Protein AF-A0A515A308-F1 (afdb_monomer)

Mean predicted aligned error: 10.39 Å

Sequence (151 aa):
MESAEKISIESNNTRILNIRHLKLAFGNFDISAHGKQENGVMDFTVTVEQKNALSKKNKGIGVLTNIKFSHPDTNESIIDYSSEIVYEIDYFDTVITKLNGKTEIHKPFLNFIYLISLSTARGLLYEKLSNSPYNKVFLPILELEHLYRER

Structure (mmCIF, N/CA/C/O backbone):
data_AF-A0A515A308-F1
#
_entry.id   AF-A0A515A308-F1
#
loop_
_atom_site.group_PDB
_atom_site.id
_atom_site.type_symbol
_atom_site.label_atom_id
_atom_site.label_alt_id
_atom_site.label_comp_id
_atom_site.label_asym_id
_atom_site.label_entity_id
_atom_site.label_seq_id
_atom_site.pdbx_PDB_ins_code
_atom_site.Cartn_x
_atom_site.Cartn_y
_atom_site.Cartn_z
_atom_site.occupancy
_atom_site.B_iso_or_equiv
_atom_site.auth_seq_id
_atom_site.auth_comp_id
_atom_site.auth_asym_id
_atom_site.auth_atom_id
_atom_site.pdbx_PDB_model_num
ATOM 1 N N . MET A 1 1 ? 20.532 -1.565 16.202 1.00 27.86 1 MET A N 1
ATOM 2 C CA . MET A 1 1 ? 20.843 -2.145 14.880 1.00 27.86 1 MET A CA 1
ATOM 3 C C . MET A 1 1 ? 19.740 -3.141 14.579 1.00 27.86 1 MET A C 1
ATOM 5 O O . MET A 1 1 ? 19.766 -4.217 15.152 1.00 27.86 1 MET A O 1
ATOM 9 N N . GLU A 1 2 ? 18.724 -2.750 13.809 1.00 32.25 2 GLU A N 1
ATOM 10 C CA . GLU A 1 2 ? 17.728 -3.701 13.290 1.00 32.25 2 GLU A CA 1
ATOM 11 C C . GLU A 1 2 ? 18.310 -4.333 12.022 1.00 32.25 2 GLU A C 1
ATOM 13 O O . GLU A 1 2 ? 18.790 -3.621 11.138 1.00 32.25 2 GLU A O 1
ATOM 18 N N . SER A 1 3 ? 18.356 -5.662 11.989 1.00 29.84 3 SER A N 1
ATOM 19 C CA . SER A 1 3 ? 18.884 -6.463 10.888 1.00 29.84 3 SER A CA 1
ATOM 20 C C . SER A 1 3 ? 17.977 -6.345 9.664 1.00 29.84 3 SER A C 1
ATOM 22 O O . SER A 1 3 ? 16.792 -6.642 9.745 1.00 29.84 3 SER A O 1
ATOM 24 N N . ALA A 1 4 ? 18.527 -5.910 8.528 1.00 34.12 4 ALA A N 1
ATOM 25 C CA . ALA A 1 4 ? 17.844 -5.998 7.242 1.00 34.12 4 ALA A CA 1
ATOM 26 C C . ALA A 1 4 ? 17.949 -7.443 6.737 1.00 34.12 4 ALA A C 1
ATOM 28 O O . ALA A 1 4 ? 19.050 -7.906 6.431 1.00 34.12 4 ALA A O 1
ATOM 29 N N . GLU A 1 5 ? 16.827 -8.155 6.676 1.00 39.59 5 GLU A N 1
ATOM 30 C CA . GLU A 1 5 ? 16.779 -9.505 6.122 1.00 39.59 5 GLU A CA 1
ATOM 31 C C . GLU A 1 5 ? 16.548 -9.445 4.605 1.00 39.59 5 GLU A C 1
ATOM 33 O O . GLU A 1 5 ? 15.702 -8.705 4.096 1.00 39.59 5 GLU A O 1
ATOM 38 N N . LYS A 1 6 ? 17.369 -10.185 3.853 1.00 40.00 6 LYS A N 1
ATOM 39 C CA . LYS A 1 6 ? 17.328 -10.222 2.389 1.00 40.00 6 LYS A CA 1
ATOM 40 C C . LYS A 1 6 ? 16.348 -11.307 1.948 1.00 40.00 6 LYS A C 1
ATOM 42 O O . LYS A 1 6 ? 16.736 -12.464 1.807 1.00 40.00 6 LYS A O 1
ATOM 47 N N . ILE A 1 7 ? 15.101 -10.933 1.685 1.00 45.84 7 ILE A N 1
ATOM 48 C CA . ILE A 1 7 ? 14.085 -11.852 1.155 1.00 45.84 7 ILE A CA 1
ATOM 49 C C . ILE A 1 7 ? 14.103 -11.764 -0.378 1.00 45.84 7 ILE A C 1
ATOM 51 O O . ILE A 1 7 ? 13.861 -10.712 -0.967 1.00 45.84 7 ILE A O 1
ATOM 55 N N . SER A 1 8 ? 14.424 -12.868 -1.051 1.00 41.75 8 SER A N 1
ATOM 56 C CA . SER A 1 8 ? 14.361 -12.952 -2.518 1.00 41.75 8 SER A CA 1
ATOM 57 C C . SER A 1 8 ? 13.099 -13.720 -2.896 1.00 41.75 8 SER A C 1
ATOM 59 O O . SER A 1 8 ? 12.976 -14.888 -2.541 1.00 41.75 8 SER A O 1
ATOM 61 N N . ILE A 1 9 ? 12.150 -13.060 -3.565 1.00 46.59 9 ILE A N 1
ATOM 62 C CA . ILE A 1 9 ? 10.926 -13.709 -4.049 1.00 46.59 9 ILE A CA 1
ATOM 63 C C . ILE A 1 9 ? 11.102 -13.953 -5.547 1.00 46.59 9 ILE A C 1
ATOM 65 O O . ILE A 1 9 ? 11.112 -13.013 -6.346 1.00 46.59 9 ILE A O 1
ATOM 69 N N . GLU A 1 10 ? 11.255 -15.219 -5.925 1.00 37.41 10 GLU A N 1
ATOM 70 C CA . GLU A 1 10 ? 11.223 -15.644 -7.323 1.00 37.41 10 GLU A CA 1
ATOM 71 C C . GLU A 1 10 ? 9.767 -15.883 -7.740 1.00 37.41 10 GLU A C 1
ATOM 73 O O . GLU A 1 10 ? 9.051 -16.678 -7.138 1.00 37.41 10 GLU A O 1
ATOM 78 N N . SER A 1 11 ? 9.304 -15.164 -8.765 1.00 39.84 11 SER A N 1
ATOM 79 C CA . SER A 1 11 ? 8.016 -15.433 -9.411 1.00 39.84 11 SER A CA 1
ATOM 80 C C . SER A 1 11 ? 8.249 -16.333 -10.627 1.00 39.84 11 SER A C 1
ATOM 82 O O . SER A 1 11 ? 9.188 -16.089 -11.384 1.00 39.84 11 SER A O 1
ATOM 84 N N . ASN A 1 12 ? 7.361 -17.307 -10.861 1.00 35.94 12 ASN A N 1
ATOM 85 C CA . ASN A 1 12 ? 7.431 -18.301 -11.950 1.00 35.94 12 ASN A CA 1
ATOM 86 C C . ASN A 1 12 ? 7.462 -17.727 -13.387 1.00 35.94 12 ASN A C 1
ATOM 88 O O . ASN A 1 12 ? 7.595 -18.485 -14.341 1.00 35.94 12 ASN A O 1
ATOM 92 N N . ASN A 1 13 ? 7.380 -16.406 -13.552 1.00 38.09 13 ASN A N 1
ATOM 93 C CA . ASN A 1 13 ? 7.758 -15.702 -14.775 1.00 38.09 13 ASN A CA 1
ATOM 94 C C . ASN A 1 13 ? 9.005 -14.869 -14.458 1.00 38.09 13 ASN A C 1
ATOM 96 O O . ASN A 1 13 ? 8.901 -13.980 -13.613 1.00 38.09 13 ASN A O 1
ATOM 100 N N . THR A 1 14 ? 10.137 -15.158 -15.111 1.00 38.88 14 THR A N 1
ATOM 101 C CA . THR A 1 14 ? 11.499 -14.576 -14.999 1.00 38.88 14 THR A CA 1
ATOM 102 C C . THR A 1 14 ? 11.549 -13.068 -14.703 1.00 38.88 14 THR A C 1
ATOM 104 O O . THR A 1 14 ? 11.855 -12.221 -15.540 1.00 38.88 14 THR A O 1
ATOM 107 N N . ARG A 1 15 ? 11.222 -12.705 -13.465 1.00 50.59 15 ARG A N 1
ATOM 108 C CA . ARG A 1 15 ? 11.185 -11.340 -12.940 1.00 50.59 15 ARG A CA 1
ATOM 109 C C . ARG A 1 15 ? 11.633 -11.434 -11.492 1.00 50.59 15 ARG A C 1
ATOM 111 O O . ARG A 1 15 ? 10.829 -11.653 -10.590 1.00 50.59 15 ARG A O 1
ATOM 118 N N . ILE A 1 16 ? 12.944 -11.353 -11.296 1.00 50.97 16 ILE A N 1
ATOM 119 C CA . ILE A 1 16 ? 13.554 -11.450 -9.972 1.00 50.97 16 ILE A CA 1
ATOM 120 C C . ILE A 1 16 ? 13.441 -10.079 -9.323 1.00 50.97 16 ILE A C 1
ATOM 122 O O . ILE A 1 16 ? 14.004 -9.103 -9.825 1.00 50.97 16 ILE A O 1
ATOM 126 N N . LEU A 1 17 ? 12.704 -10.016 -8.220 1.00 54.62 17 LEU A N 1
ATOM 127 C CA . LEU A 1 17 ? 12.605 -8.827 -7.398 1.00 54.62 17 LEU A CA 1
ATOM 128 C C . LEU A 1 17 ? 13.283 -9.108 -6.056 1.00 54.62 17 LEU A C 1
ATOM 130 O O . LEU A 1 17 ? 12.823 -9.917 -5.253 1.00 54.62 17 LEU A O 1
ATOM 134 N N . ASN A 1 18 ? 14.417 -8.451 -5.836 1.00 56.78 18 ASN A N 1
ATOM 135 C CA . ASN A 1 18 ? 15.193 -8.601 -4.612 1.00 56.78 18 ASN A CA 1
ATOM 136 C C . ASN A 1 18 ? 14.698 -7.586 -3.586 1.00 56.78 18 ASN A C 1
ATOM 138 O O . ASN A 1 18 ? 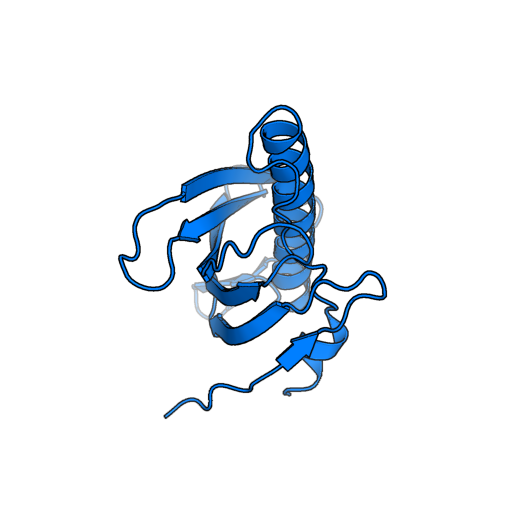14.967 -6.390 -3.741 1.00 56.78 18 ASN A O 1
ATOM 142 N N . ILE A 1 19 ? 14.003 -8.053 -2.548 1.00 56.94 19 ILE A N 1
ATOM 143 C CA . ILE A 1 19 ? 13.612 -7.211 -1.417 1.00 56.94 19 ILE A CA 1
ATOM 144 C C . ILE A 1 19 ? 14.866 -7.007 -0.561 1.00 56.94 19 ILE A C 1
ATOM 146 O O . ILE A 1 19 ? 15.460 -7.955 -0.051 1.00 56.94 19 ILE A O 1
ATOM 150 N N . ARG A 1 20 ? 15.322 -5.756 -0.471 1.00 52.91 20 ARG A N 1
ATOM 151 C CA . ARG A 1 20 ? 16.521 -5.367 0.290 1.00 52.91 20 ARG A CA 1
ATOM 152 C C . ARG A 1 20 ? 16.188 -4.850 1.677 1.00 52.91 20 ARG A C 1
ATOM 154 O O . ARG A 1 20 ? 17.000 -4.976 2.587 1.00 52.91 20 ARG A O 1
ATOM 161 N N . HIS A 1 21 ? 15.030 -4.219 1.810 1.00 54.19 21 HIS A N 1
ATOM 162 C CA . HIS A 1 21 ? 14.558 -3.701 3.077 1.00 54.19 21 HIS A CA 1
ATOM 163 C C . HIS A 1 21 ? 13.070 -3.961 3.180 1.00 54.19 21 HIS A C 1
ATOM 165 O O . HIS A 1 21 ? 12.319 -3.653 2.257 1.00 54.19 21 HIS A O 1
ATOM 171 N N . LEU A 1 22 ? 12.688 -4.539 4.304 1.00 51.06 22 LEU A N 1
ATOM 172 C CA . LEU A 1 22 ? 11.319 -4.736 4.707 1.00 51.06 22 LEU A CA 1
ATOM 173 C C . LEU A 1 22 ? 11.261 -4.274 6.155 1.00 51.06 22 LEU A C 1
ATOM 175 O O . LEU A 1 22 ? 11.854 -4.908 7.026 1.00 51.06 22 LEU A O 1
ATOM 179 N N . LYS A 1 23 ? 10.597 -3.149 6.412 1.00 49.72 23 LYS A N 1
ATOM 180 C CA . LYS A 1 23 ? 10.397 -2.671 7.778 1.00 49.72 23 LYS A CA 1
ATOM 181 C C . LYS A 1 23 ? 8.919 -2.571 8.089 1.00 49.72 23 LYS A C 1
ATOM 183 O O . LYS A 1 23 ? 8.187 -1.785 7.495 1.00 49.72 23 LYS A O 1
ATOM 188 N N . LEU A 1 24 ? 8.509 -3.371 9.067 1.00 48.75 24 LEU A N 1
ATOM 189 C CA . LEU A 1 24 ? 7.193 -3.314 9.684 1.00 48.75 24 LEU A CA 1
ATOM 190 C C . LEU A 1 24 ? 7.299 -2.473 10.956 1.00 48.75 24 LEU A C 1
ATOM 192 O O . LEU A 1 24 ? 7.517 -2.992 12.049 1.00 48.75 24 LEU A O 1
ATOM 196 N N . ALA A 1 25 ? 7.160 -1.158 10.815 1.00 38.94 25 ALA A N 1
ATOM 197 C CA . ALA A 1 25 ? 6.955 -0.274 11.955 1.00 38.94 25 ALA A CA 1
ATOM 198 C C . ALA A 1 25 ? 5.462 0.054 12.073 1.00 38.94 25 ALA A C 1
ATOM 200 O O . ALA A 1 25 ? 4.724 0.006 11.091 1.00 38.94 25 ALA A O 1
ATOM 201 N N . PHE A 1 26 ? 4.987 0.379 13.277 1.00 40.78 26 PHE A N 1
ATOM 202 C CA . PHE A 1 26 ? 3.598 0.793 13.483 1.00 40.78 26 PHE A CA 1
ATOM 203 C C . PHE A 1 26 ? 3.194 1.888 12.487 1.00 40.78 26 PHE A C 1
ATOM 205 O O . PHE A 1 26 ? 3.634 3.029 12.603 1.00 40.78 26 PHE A O 1
ATOM 212 N N . GLY A 1 27 ? 2.349 1.516 11.524 1.00 50.66 27 GLY A N 1
ATOM 213 C CA . GLY A 1 27 ? 1.802 2.429 10.530 1.00 50.66 27 GLY A CA 1
ATOM 214 C C . GLY A 1 27 ? 2.796 3.001 9.528 1.00 50.66 27 GLY A C 1
ATOM 215 O O . GLY A 1 27 ? 2.523 4.089 9.046 1.00 50.66 27 GLY A O 1
ATOM 216 N N . ASN A 1 28 ? 3.900 2.299 9.237 1.00 47.75 28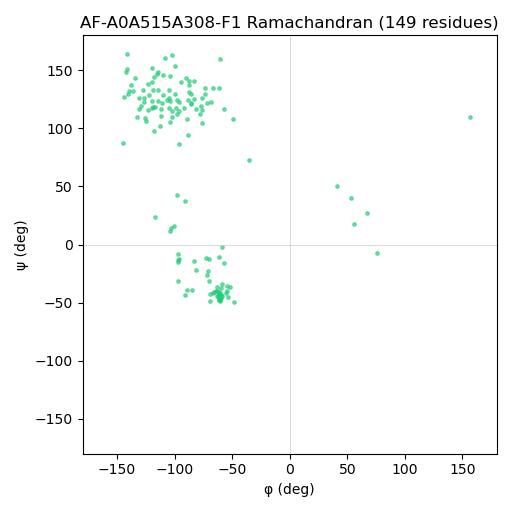 ASN A N 1
ATOM 217 C CA . ASN A 1 28 ? 4.690 2.485 8.018 1.00 47.75 28 ASN A CA 1
ATOM 218 C C . ASN A 1 28 ? 5.212 1.118 7.559 1.00 47.75 28 ASN A C 1
ATOM 220 O O . ASN A 1 28 ? 5.804 0.370 8.342 1.00 47.75 28 ASN A O 1
ATOM 224 N N . PHE A 1 29 ? 4.957 0.793 6.297 1.00 58.41 29 PHE A N 1
ATOM 225 C CA . PHE A 1 29 ? 5.424 -0.426 5.660 1.00 58.41 29 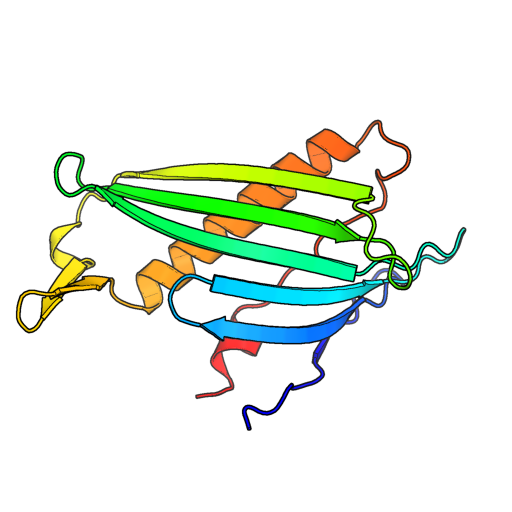PHE A CA 1
ATOM 226 C C . PHE A 1 29 ? 6.339 -0.052 4.510 1.00 58.41 29 PHE A C 1
ATOM 228 O O . PHE A 1 29 ? 5.827 0.256 3.441 1.00 58.41 29 PHE A O 1
ATOM 235 N N . ASP A 1 30 ? 7.649 -0.087 4.748 1.00 53.12 30 ASP A N 1
ATOM 236 C CA . ASP A 1 30 ? 8.655 0.254 3.746 1.00 53.12 30 ASP A CA 1
ATOM 237 C C . ASP A 1 30 ? 9.206 -1.018 3.106 1.00 53.12 30 ASP A C 1
ATOM 239 O O . ASP A 1 30 ? 9.901 -1.807 3.753 1.00 53.12 30 ASP A O 1
ATOM 243 N N . ILE A 1 31 ? 8.906 -1.209 1.822 1.00 59.19 31 ILE A N 1
ATOM 244 C CA . ILE A 1 31 ? 9.598 -2.185 0.976 1.00 59.19 31 ILE A CA 1
ATOM 245 C C . ILE A 1 31 ? 10.548 -1.433 0.080 1.00 59.19 31 ILE A C 1
ATOM 247 O O . ILE A 1 31 ? 10.066 -0.648 -0.720 1.00 59.19 31 ILE A O 1
ATOM 251 N N . SER A 1 32 ? 11.833 -1.775 0.123 1.00 58.00 32 SER A N 1
ATOM 252 C CA . SER A 1 32 ? 12.787 -1.429 -0.932 1.00 58.00 32 SER A CA 1
ATOM 253 C C . SER A 1 32 ? 13.105 -2.650 -1.772 1.00 58.00 32 SER A C 1
ATOM 255 O O . SER A 1 32 ? 13.655 -3.628 -1.259 1.00 58.00 32 SER A O 1
ATOM 257 N N . ALA A 1 33 ? 12.780 -2.600 -3.060 1.00 61.22 33 ALA A N 1
ATOM 258 C CA . ALA A 1 33 ? 12.967 -3.734 -3.953 1.00 61.22 33 ALA A CA 1
ATOM 259 C C . ALA A 1 33 ? 13.598 -3.355 -5.292 1.00 61.22 33 ALA A C 1
ATOM 261 O O . ALA A 1 33 ? 13.267 -2.308 -5.838 1.00 61.22 33 ALA A O 1
ATOM 262 N N . HIS A 1 34 ? 14.462 -4.235 -5.814 1.00 60.53 34 HIS A N 1
ATOM 263 C CA . HIS A 1 34 ? 15.139 -4.078 -7.106 1.00 60.53 34 HIS A CA 1
ATOM 264 C C . HIS A 1 34 ? 14.678 -5.143 -8.096 1.00 60.53 34 HIS A C 1
ATOM 266 O O . HIS A 1 34 ? 14.814 -6.332 -7.801 1.00 60.53 34 HIS A O 1
ATOM 272 N N . GLY A 1 35 ? 14.165 -4.724 -9.255 1.00 58.94 35 GLY A N 1
ATOM 273 C CA . GLY A 1 35 ? 13.717 -5.613 -10.331 1.00 58.94 35 GLY A CA 1
ATOM 274 C C . GLY A 1 35 ? 14.548 -5.477 -11.609 1.00 58.94 35 GLY A C 1
ATOM 275 O O . GLY A 1 35 ? 14.986 -4.380 -11.931 1.00 58.94 35 GLY A O 1
ATOM 276 N N . LYS A 1 36 ? 14.718 -6.585 -12.348 1.00 54.59 36 LYS A N 1
ATOM 277 C CA . LYS A 1 36 ? 15.335 -6.641 -13.690 1.00 54.59 36 LYS A CA 1
ATOM 278 C C . LYS A 1 36 ? 14.356 -7.271 -14.694 1.00 54.59 36 LYS A C 1
ATOM 280 O O . LYS A 1 36 ? 13.702 -8.257 -14.355 1.00 54.59 36 LYS A O 1
ATOM 285 N N . GLN A 1 37 ? 14.247 -6.733 -15.916 1.00 55.91 37 GLN A N 1
ATOM 286 C CA . GLN A 1 37 ? 13.428 -7.303 -17.006 1.00 55.91 37 GLN A CA 1
ATOM 287 C C . GLN A 1 37 ? 14.282 -7.889 -18.145 1.00 55.91 37 GLN A C 1
ATOM 289 O O . GLN A 1 37 ? 15.338 -7.354 -18.475 1.00 55.91 37 GLN A O 1
ATOM 294 N N . GLU A 1 38 ? 13.792 -8.968 -18.770 1.00 45.06 38 GLU A N 1
ATOM 295 C CA . GLU A 1 38 ? 14.502 -9.741 -19.809 1.00 45.06 38 GLU A CA 1
ATOM 296 C C . GLU A 1 38 ? 14.652 -9.039 -21.175 1.00 45.06 38 GLU A C 1
ATOM 298 O O . GLU A 1 38 ? 15.600 -9.347 -21.886 1.00 45.06 38 GLU A O 1
ATOM 303 N N . ASN A 1 39 ? 13.813 -8.055 -21.536 1.00 43.72 39 ASN A N 1
ATOM 304 C CA . ASN A 1 39 ? 13.854 -7.396 -22.864 1.00 43.72 39 ASN A CA 1
ATOM 305 C C . ASN A 1 39 ? 14.187 -5.889 -22.819 1.00 43.72 39 ASN A C 1
ATOM 307 O O . ASN A 1 39 ? 13.832 -5.136 -23.723 1.00 43.72 39 ASN A O 1
ATOM 311 N N . GLY A 1 40 ? 14.848 -5.446 -21.752 1.00 53.66 40 GLY A N 1
ATOM 312 C CA . GLY A 1 40 ? 15.221 -4.054 -21.509 1.00 53.66 40 GLY A CA 1
ATOM 313 C C . GLY A 1 40 ? 15.422 -3.860 -20.014 1.00 53.66 40 GLY A C 1
ATOM 314 O O . GLY A 1 40 ? 14.471 -3.963 -19.242 1.00 53.66 40 GLY A O 1
ATOM 315 N N . VAL A 1 41 ? 16.668 -3.662 -19.592 1.00 53.75 41 VAL A N 1
ATOM 316 C CA . VAL A 1 41 ? 17.017 -3.529 -18.175 1.00 53.75 41 VAL A CA 1
ATOM 317 C C . VAL A 1 41 ? 16.596 -2.138 -17.714 1.00 53.75 41 VAL A C 1
ATOM 319 O O . VAL A 1 41 ? 17.248 -1.155 -18.046 1.00 53.75 41 VAL A O 1
ATOM 322 N N . MET A 1 42 ? 15.495 -2.052 -16.972 1.00 61.53 42 MET A N 1
ATOM 323 C CA . MET A 1 42 ? 15.203 -0.887 -16.145 1.00 61.53 42 MET A CA 1
ATOM 324 C C . MET A 1 42 ? 15.281 -1.344 -14.700 1.00 61.53 42 MET A C 1
ATOM 326 O O . MET A 1 42 ? 14.370 -2.009 -14.206 1.00 61.53 42 MET A O 1
ATOM 330 N N . ASP A 1 43 ? 16.398 -1.018 -14.062 1.00 68.88 43 ASP A N 1
ATOM 331 C CA . ASP A 1 43 ? 16.531 -1.161 -12.625 1.00 68.88 43 ASP A CA 1
ATOM 332 C C . ASP A 1 43 ? 15.718 -0.043 -11.966 1.00 68.88 43 ASP A C 1
ATOM 334 O O . ASP A 1 43 ? 15.772 1.117 -12.375 1.00 68.88 43 ASP A O 1
ATOM 338 N N . PHE A 1 44 ? 14.941 -0.388 -10.948 1.00 73.38 44 PHE A N 1
ATOM 339 C CA . PHE A 1 44 ? 14.195 0.574 -10.145 1.00 73.38 44 PHE A CA 1
ATOM 340 C C . PHE A 1 44 ? 14.220 0.152 -8.685 1.00 73.38 44 PHE A C 1
ATOM 342 O O . PHE A 1 44 ? 14.284 -1.038 -8.378 1.00 73.38 44 PHE A O 1
ATOM 349 N N . THR A 1 45 ? 14.143 1.135 -7.798 1.00 77.44 45 THR A N 1
ATOM 350 C CA . THR A 1 45 ? 13.836 0.940 -6.385 1.00 77.44 45 THR A CA 1
ATOM 351 C C . THR A 1 45 ? 12.349 1.184 -6.200 1.00 77.44 45 THR A C 1
ATOM 353 O O . THR A 1 45 ? 11.860 2.264 -6.526 1.00 77.44 45 THR A O 1
ATOM 356 N N . VAL A 1 46 ? 11.620 0.202 -5.681 1.00 78.06 46 VAL A N 1
ATOM 357 C CA . VAL A 1 46 ? 10.243 0.425 -5.213 1.00 78.06 46 VAL A CA 1
ATOM 358 C C . VAL A 1 46 ? 10.285 0.885 -3.768 1.00 78.06 46 VAL A C 1
ATOM 360 O O . VAL A 1 46 ? 11.079 0.335 -3.026 1.00 78.06 46 VAL A O 1
ATOM 363 N N . THR A 1 47 ? 9.446 1.836 -3.372 1.00 80.12 47 THR A N 1
ATOM 364 C CA . THR A 1 47 ? 9.129 2.162 -1.979 1.00 80.12 47 THR A CA 1
ATOM 365 C C . THR A 1 47 ? 7.623 2.130 -1.811 1.00 80.12 47 THR A C 1
ATOM 367 O O . THR A 1 47 ? 6.899 2.778 -2.561 1.00 80.12 47 THR A O 1
ATOM 370 N N . VAL A 1 48 ? 7.145 1.358 -0.846 1.00 82.25 48 VAL A N 1
ATOM 371 C CA . VAL A 1 48 ? 5.753 1.411 -0.389 1.00 82.25 48 VAL A CA 1
ATOM 372 C C . VAL A 1 48 ? 5.759 2.147 0.943 1.00 82.25 48 VAL A C 1
ATOM 374 O O . VAL A 1 48 ? 6.719 2.007 1.677 1.00 82.25 48 VAL A O 1
ATOM 377 N N . GLU A 1 49 ? 4.740 2.941 1.245 1.00 84.44 49 GLU A N 1
ATOM 378 C CA . GLU A 1 49 ? 4.508 3.495 2.579 1.00 84.44 49 GLU A CA 1
ATOM 379 C C . GLU A 1 49 ? 3.003 3.431 2.851 1.00 84.44 49 GLU A C 1
ATOM 381 O O . GLU A 1 49 ? 2.197 3.821 2.005 1.00 84.44 49 GLU A O 1
ATOM 386 N N . GLN A 1 50 ? 2.599 2.935 4.020 1.00 83.69 50 GLN A N 1
ATOM 387 C CA . GLN A 1 50 ? 1.190 2.865 4.409 1.00 83.69 50 GLN A CA 1
ATOM 388 C C . GLN A 1 50 ? 0.974 3.530 5.753 1.00 83.69 50 GLN A C 1
ATOM 390 O O . GLN A 1 50 ? 1.558 3.085 6.732 1.00 83.69 50 GLN A O 1
ATOM 395 N N . LYS A 1 51 ? 0.093 4.531 5.797 1.00 85.31 51 LYS A N 1
ATOM 396 C CA . LYS A 1 51 ? -0.297 5.266 7.006 1.00 85.31 51 LYS A CA 1
ATOM 397 C C . LYS A 1 51 ? -1.781 5.080 7.267 1.00 85.31 51 LYS A C 1
ATOM 399 O O . LYS A 1 51 ? -2.573 5.067 6.326 1.00 85.31 51 LYS A O 1
ATOM 404 N N . ASN A 1 52 ? -2.175 5.002 8.535 1.00 86.06 52 ASN A N 1
ATOM 405 C CA . ASN A 1 52 ? -3.582 4.958 8.919 1.00 86.06 52 ASN A CA 1
ATOM 406 C C . ASN A 1 52 ? -4.020 6.189 9.715 1.00 86.06 52 ASN A C 1
ATOM 408 O O . ASN A 1 52 ? -3.271 6.739 10.521 1.00 86.06 52 ASN A O 1
ATOM 412 N N . ALA A 1 53 ? -5.287 6.554 9.551 1.00 85.56 53 ALA A N 1
ATOM 413 C CA . ALA A 1 53 ? -5.973 7.541 10.368 1.00 85.56 53 ALA A CA 1
ATOM 414 C C . ALA A 1 53 ? -7.279 6.947 10.896 1.00 85.56 53 ALA A C 1
ATOM 416 O O . ALA A 1 53 ? -8.054 6.347 10.154 1.00 85.56 53 ALA A O 1
ATOM 417 N N . LEU A 1 54 ? -7.531 7.109 12.194 1.00 84.69 54 LEU A N 1
ATOM 418 C CA . LEU A 1 54 ? -8.741 6.605 12.832 1.00 84.69 54 LEU A CA 1
ATOM 419 C C . LEU A 1 54 ? -9.781 7.720 12.967 1.00 84.69 54 LEU A C 1
ATOM 421 O O . LEU A 1 54 ? -9.526 8.729 13.625 1.00 84.69 54 LEU A O 1
ATOM 425 N N . SER A 1 55 ? -10.985 7.501 12.442 1.00 80.31 55 SER A N 1
ATOM 426 C CA . SER A 1 55 ? -12.136 8.373 12.672 1.00 80.31 55 SER A CA 1
ATOM 427 C C . SER A 1 55 ? -13.093 7.734 13.670 1.00 80.31 55 SER A C 1
ATOM 429 O O . SER A 1 55 ? -13.850 6.824 13.342 1.00 80.31 55 SER A O 1
ATOM 431 N N . LYS A 1 56 ? -13.102 8.249 14.903 1.00 71.94 56 LYS A N 1
ATOM 432 C CA . LYS A 1 56 ? -14.073 7.824 15.927 1.00 71.94 56 LYS A CA 1
ATOM 433 C C . LYS A 1 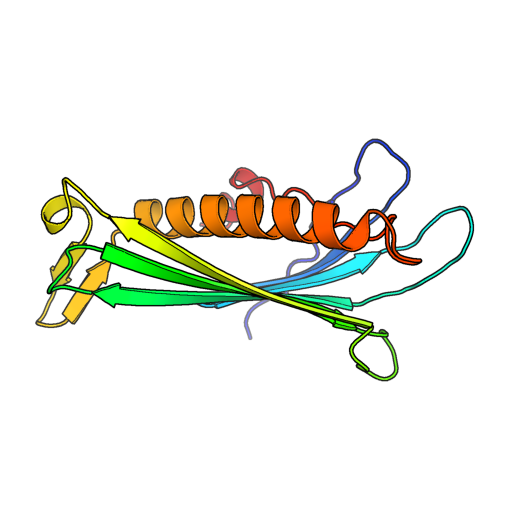56 ? -15.493 8.292 15.621 1.00 71.94 56 LYS A C 1
ATOM 435 O O . LYS A 1 56 ? -16.441 7.606 15.976 1.00 71.94 56 LYS A O 1
ATOM 440 N N . LYS A 1 57 ? -15.637 9.450 14.967 1.00 78.62 57 LYS A N 1
ATOM 441 C CA . LYS A 1 57 ? -16.945 10.009 14.596 1.00 78.62 57 LYS A CA 1
ATOM 442 C C . LYS A 1 57 ? -17.656 9.121 13.576 1.00 78.62 57 LYS A C 1
ATOM 444 O O . LYS A 1 57 ? -18.849 8.891 13.709 1.00 78.62 57 LYS A O 1
ATOM 449 N N . ASN A 1 58 ? -16.903 8.609 12.604 1.00 79.44 58 ASN A N 1
ATOM 450 C CA . ASN A 1 58 ? -17.445 7.819 11.501 1.00 79.44 58 ASN A CA 1
ATOM 451 C C . ASN A 1 58 ? -17.180 6.315 11.672 1.00 79.44 58 ASN A C 1
ATOM 453 O O . ASN A 1 58 ? -17.319 5.581 10.707 1.00 79.44 58 ASN A O 1
ATOM 457 N N . LYS A 1 59 ? -16.731 5.877 12.862 1.00 86.12 59 LYS A N 1
ATOM 458 C CA . LYS A 1 59 ? -16.344 4.486 13.163 1.00 86.12 59 LYS A CA 1
ATOM 459 C C . LYS A 1 59 ? -15.558 3.817 12.025 1.00 86.12 59 LYS A C 1
ATOM 461 O O . LYS A 1 59 ? -15.873 2.713 11.590 1.00 86.12 59 LYS A O 1
ATOM 466 N N . GLY A 1 60 ? -14.517 4.495 11.549 1.00 87.12 60 GLY A N 1
ATOM 467 C CA . GLY A 1 60 ? -13.771 4.048 10.378 1.00 87.12 60 GLY A CA 1
ATOM 468 C C . GLY A 1 60 ? -12.269 4.259 10.470 1.00 87.12 60 GLY A C 1
ATOM 469 O O . GLY A 1 60 ? -11.773 5.021 11.306 1.00 87.12 60 GLY A O 1
ATOM 470 N N . ILE A 1 61 ? -11.550 3.576 9.585 1.00 89.19 61 ILE A N 1
ATOM 471 C CA . ILE A 1 61 ? -10.107 3.709 9.380 1.00 89.19 61 ILE A CA 1
ATOM 472 C C . ILE A 1 61 ? -9.865 4.155 7.941 1.00 89.19 61 ILE A C 1
ATOM 474 O O . ILE A 1 61 ? -10.271 3.475 7.006 1.00 89.19 61 ILE A O 1
ATOM 478 N N . GLY A 1 62 ? -9.171 5.276 7.767 1.00 89.12 62 GLY A N 1
ATOM 479 C CA . GLY A 1 62 ? -8.552 5.644 6.498 1.00 89.12 62 GLY A CA 1
ATOM 480 C C . GLY A 1 62 ? -7.157 5.036 6.404 1.00 89.12 62 GLY A C 1
ATOM 481 O O . GLY A 1 62 ? -6.411 5.068 7.385 1.00 89.12 62 GLY A O 1
ATOM 482 N N . VAL A 1 63 ? -6.799 4.492 5.245 1.00 89.94 63 VAL A N 1
ATOM 483 C CA . VAL A 1 63 ? -5.445 4.033 4.929 1.00 89.94 63 VAL A CA 1
ATOM 484 C C . VAL A 1 63 ? -4.946 4.737 3.683 1.00 89.94 63 VAL A C 1
ATOM 486 O O . VAL A 1 63 ? -5.468 4.517 2.592 1.00 89.94 63 VAL A O 1
ATOM 489 N N . LEU A 1 64 ? -3.892 5.528 3.851 1.00 90.50 64 LEU A N 1
ATOM 490 C CA . LEU A 1 64 ? -3.110 6.092 2.764 1.00 90.50 64 LEU A CA 1
ATOM 491 C C . LEU A 1 64 ? -2.010 5.098 2.391 1.00 90.50 64 LEU A C 1
ATOM 493 O O . LEU A 1 64 ? -1.225 4.707 3.248 1.00 90.50 64 LEU A O 1
ATOM 497 N N . THR A 1 65 ? -1.952 4.702 1.124 1.00 89.12 65 THR A N 1
ATOM 498 C CA . THR A 1 65 ? -0.886 3.874 0.548 1.00 89.12 65 THR A CA 1
ATOM 499 C C . THR A 1 65 ? -0.169 4.679 -0.523 1.00 89.12 65 THR A C 1
ATOM 501 O O . THR A 1 65 ? -0.787 5.058 -1.517 1.00 89.12 65 THR A O 1
ATOM 504 N N . ASN A 1 66 ? 1.121 4.920 -0.320 1.00 90.38 66 ASN A N 1
ATOM 505 C CA . ASN A 1 66 ? 2.015 5.551 -1.279 1.00 90.38 66 ASN A CA 1
ATOM 506 C C . ASN A 1 66 ? 2.919 4.478 -1.889 1.00 90.38 66 ASN A C 1
ATOM 508 O O . ASN A 1 66 ? 3.464 3.645 -1.170 1.00 90.38 66 ASN A O 1
ATOM 512 N N . ILE A 1 67 ? 3.064 4.482 -3.209 1.00 88.19 67 ILE A N 1
ATOM 513 C CA . ILE A 1 67 ? 3.931 3.581 -3.961 1.00 88.19 67 ILE A CA 1
ATOM 514 C C . ILE A 1 67 ? 4.781 4.440 -4.887 1.00 88.19 67 ILE A C 1
ATOM 516 O O . ILE A 1 67 ? 4.259 5.113 -5.776 1.00 88.19 67 ILE A O 1
ATOM 520 N N . LYS A 1 68 ? 6.093 4.376 -4.700 1.00 88.44 68 LYS A N 1
ATOM 521 C CA . LYS A 1 68 ? 7.073 5.107 -5.489 1.00 88.44 68 LYS A CA 1
ATOM 522 C C . LYS A 1 68 ? 8.001 4.137 -6.201 1.00 88.44 68 LYS A C 1
ATOM 524 O O . LYS A 1 68 ? 8.517 3.214 -5.581 1.00 88.44 68 LYS A O 1
ATOM 529 N N . PHE A 1 69 ? 8.237 4.358 -7.486 1.00 85.69 69 PHE A N 1
ATOM 530 C CA . PHE A 1 69 ? 9.305 3.710 -8.239 1.00 85.69 69 PHE A CA 1
ATOM 531 C C . PHE A 1 69 ? 10.332 4.780 -8.566 1.00 85.69 69 PHE A C 1
ATOM 533 O O . PHE A 1 69 ? 9.989 5.770 -9.209 1.00 85.69 69 PHE A O 1
ATOM 540 N N . SER A 1 70 ? 11.570 4.583 -8.135 1.00 85.75 70 SER A N 1
ATOM 541 C CA . SER A 1 70 ? 12.663 5.524 -8.361 1.00 85.75 70 SER A CA 1
ATOM 542 C C . SER A 1 70 ? 13.788 4.885 -9.161 1.00 85.75 70 SER A C 1
ATOM 544 O O . SER A 1 70 ? 14.035 3.682 -9.042 1.00 85.75 70 SER A O 1
ATOM 546 N N . HIS A 1 71 ? 14.528 5.695 -9.916 1.00 82.88 71 HIS A N 1
ATOM 547 C CA . HIS A 1 71 ? 15.804 5.259 -10.477 1.00 82.88 71 HIS A CA 1
ATOM 548 C C . HIS A 1 71 ? 16.774 4.907 -9.329 1.00 82.88 71 HIS A C 1
ATOM 550 O O . HIS A 1 71 ? 16.864 5.674 -8.366 1.00 82.88 71 HIS A O 1
ATOM 556 N N . PRO A 1 72 ? 17.505 3.780 -9.390 1.00 74.38 72 PRO A N 1
ATOM 557 C CA . PRO A 1 72 ? 18.331 3.306 -8.279 1.00 74.38 72 PRO A CA 1
ATOM 558 C C . PRO A 1 72 ? 19.467 4.271 -7.928 1.00 74.38 72 PRO A C 1
ATOM 560 O O . PRO A 1 72 ? 19.764 4.442 -6.749 1.00 74.38 72 PRO A O 1
ATOM 563 N N . ASP A 1 73 ? 20.061 4.917 -8.935 1.00 79.38 73 ASP A N 1
ATOM 564 C CA . ASP A 1 73 ? 21.242 5.768 -8.739 1.00 79.38 73 ASP A CA 1
ATOM 565 C C . ASP A 1 73 ? 20.903 7.231 -8.420 1.00 79.38 73 ASP A C 1
A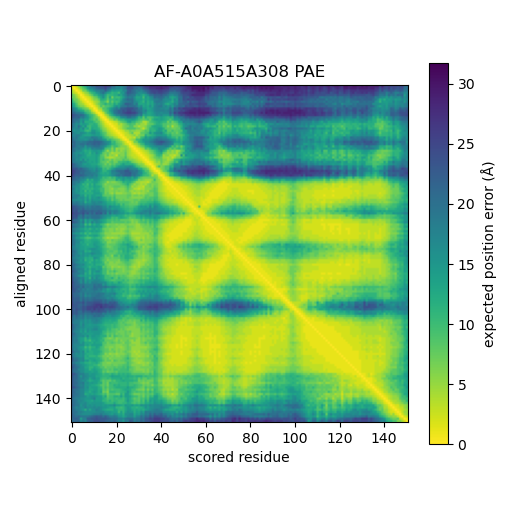TOM 567 O O . ASP A 1 73 ? 21.564 7.851 -7.591 1.00 79.38 73 ASP A O 1
ATOM 571 N N . THR A 1 74 ? 19.877 7.803 -9.061 1.00 84.06 74 THR A N 1
ATOM 572 C CA . THR A 1 74 ? 19.524 9.228 -8.913 1.00 84.06 74 THR A CA 1
ATOM 573 C C . THR A 1 74 ? 18.405 9.457 -7.900 1.00 84.06 74 THR A C 1
ATOM 575 O O . THR A 1 74 ? 18.186 10.587 -7.469 1.00 84.06 74 THR A O 1
ATOM 578 N N . ASN A 1 75 ? 17.686 8.398 -7.508 1.00 79.81 75 ASN A N 1
ATOM 579 C CA . ASN A 1 75 ? 16.472 8.454 -6.693 1.00 79.81 75 ASN A CA 1
ATOM 580 C C . ASN A 1 75 ? 15.355 9.344 -7.286 1.00 79.81 75 ASN A C 1
ATOM 582 O O . ASN A 1 75 ? 14.414 9.737 -6.585 1.00 79.81 75 ASN A O 1
ATOM 586 N N . GLU A 1 76 ? 15.447 9.660 -8.582 1.00 84.62 76 GLU A N 1
ATOM 587 C CA . GLU A 1 76 ? 14.412 10.380 -9.316 1.00 84.62 76 GLU A CA 1
ATOM 588 C C . GLU A 1 76 ? 13.160 9.515 -9.435 1.00 84.62 76 GLU A C 1
ATOM 590 O O . GLU A 1 76 ? 13.243 8.322 -9.734 1.00 84.62 76 GLU A O 1
ATOM 595 N N . SER A 1 77 ? 11.998 10.123 -9.184 1.00 86.62 77 SER A N 1
ATOM 596 C CA . SER A 1 77 ? 10.713 9.431 -9.253 1.00 86.62 77 SER A CA 1
ATOM 597 C C . SER A 1 77 ? 10.350 9.136 -10.706 1.00 86.62 77 SER A C 1
ATOM 599 O O . SER A 1 77 ? 10.223 10.052 -11.515 1.00 86.62 77 SER A O 1
ATOM 601 N N . ILE A 1 78 ? 10.155 7.860 -11.015 1.00 86.81 78 ILE A N 1
ATOM 602 C CA . ILE A 1 78 ? 9.648 7.365 -12.298 1.00 86.81 78 ILE A CA 1
ATOM 603 C C . ILE A 1 78 ? 8.123 7.253 -12.219 1.00 86.81 78 ILE A C 1
ATOM 605 O O . ILE A 1 78 ? 7.405 7.642 -13.139 1.00 86.81 78 ILE A O 1
ATOM 609 N N . ILE A 1 79 ? 7.629 6.719 -11.100 1.00 88.81 79 ILE A N 1
ATOM 610 C CA . ILE A 1 79 ? 6.206 6.562 -10.802 1.00 88.81 79 ILE A CA 1
ATOM 611 C C . ILE A 1 79 ? 5.991 6.984 -9.355 1.00 88.81 79 ILE A C 1
ATOM 613 O O . ILE A 1 79 ? 6.698 6.516 -8.464 1.00 88.81 79 ILE A O 1
ATOM 617 N N . ASP A 1 80 ? 4.979 7.814 -9.130 1.00 91.75 80 ASP A N 1
ATOM 618 C CA . ASP A 1 80 ? 4.509 8.198 -7.804 1.00 91.75 80 ASP A CA 1
ATOM 619 C C . ASP A 1 80 ? 2.990 8.018 -7.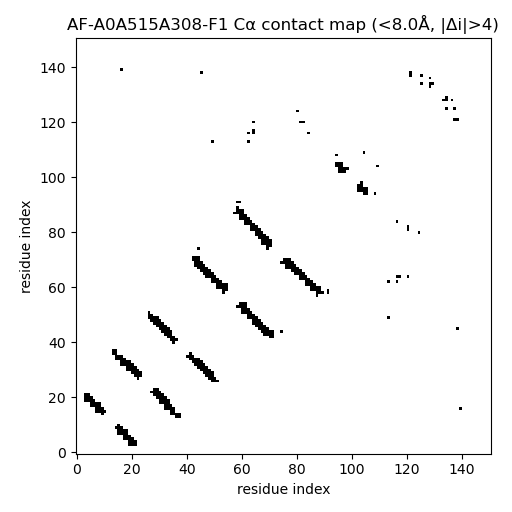760 1.00 91.75 80 ASP A C 1
ATOM 621 O O . ASP A 1 80 ? 2.251 8.614 -8.551 1.00 91.75 80 ASP A O 1
ATOM 625 N N . TYR A 1 81 ? 2.530 7.118 -6.901 1.00 91.56 81 TYR A N 1
ATOM 626 C CA . TYR A 1 81 ? 1.128 6.760 -6.785 1.00 91.56 81 TYR A CA 1
ATOM 627 C C . TYR A 1 81 ? 0.688 6.797 -5.330 1.00 91.56 81 TYR A C 1
ATOM 629 O O . TYR A 1 81 ? 1.229 6.083 -4.491 1.00 91.56 81 TYR A O 1
ATOM 637 N N . SER A 1 82 ? -0.377 7.547 -5.066 1.00 93.12 82 SER A N 1
ATOM 638 C CA . SER A 1 82 ? -1.046 7.577 -3.770 1.00 93.12 82 SER A CA 1
ATOM 639 C C . SER A 1 82 ? -2.496 7.138 -3.907 1.00 93.12 82 SER A C 1
ATOM 641 O O . SER A 1 82 ? -3.200 7.537 -4.839 1.00 93.12 82 SER A O 1
ATOM 643 N N . SER A 1 83 ? -2.962 6.353 -2.941 1.00 92.19 83 SER A N 1
ATOM 644 C CA . SER A 1 83 ? -4.375 6.020 -2.781 1.00 92.19 83 SER A CA 1
ATOM 645 C C . SER A 1 83 ? -4.788 6.074 -1.327 1.00 92.19 83 SER A C 1
ATOM 647 O O . SER A 1 83 ? -4.088 5.536 -0.471 1.00 92.19 83 SER A O 1
ATOM 649 N N . GLU A 1 84 ? -5.957 6.642 -1.072 1.00 93.31 84 GLU A N 1
ATOM 650 C CA . GLU A 1 84 ? -6.612 6.595 0.226 1.00 93.31 84 GLU A CA 1
ATOM 651 C C . GLU A 1 84 ? -7.847 5.697 0.141 1.00 93.31 84 GLU A C 1
ATOM 653 O O . GLU A 1 84 ? -8.679 5.858 -0.752 1.00 93.31 84 GLU A O 1
ATOM 658 N N . ILE A 1 85 ? -7.955 4.741 1.063 1.00 92.06 85 ILE A N 1
ATOM 659 C CA . ILE A 1 85 ? -9.118 3.861 1.190 1.00 92.06 85 ILE A CA 1
ATOM 660 C C . ILE A 1 85 ? -9.683 4.015 2.591 1.00 92.06 85 ILE A C 1
ATOM 662 O O . ILE A 1 85 ? -8.954 3.901 3.576 1.00 92.06 85 ILE A O 1
ATOM 666 N N . VAL A 1 86 ? -10.987 4.261 2.676 1.00 91.56 86 VAL A N 1
ATOM 667 C CA . VAL A 1 86 ? -11.702 4.410 3.942 1.00 91.56 86 VAL A CA 1
ATOM 668 C C . VAL A 1 86 ? -12.547 3.168 4.184 1.00 91.56 86 VAL A C 1
ATOM 670 O O . VAL A 1 86 ? -13.382 2.808 3.360 1.00 91.56 86 VAL A O 1
ATOM 673 N N . TYR A 1 87 ? -12.327 2.534 5.330 1.00 90.31 87 TYR A N 1
ATOM 674 C CA . TYR A 1 87 ? -13.072 1.376 5.800 1.00 90.31 87 TYR A CA 1
ATOM 675 C C . TYR A 1 87 ? -14.021 1.803 6.909 1.00 90.31 87 TYR A C 1
ATOM 677 O O . TYR A 1 87 ? -13.587 2.374 7.913 1.00 90.31 87 TYR A O 1
ATOM 685 N N . GLU A 1 88 ? -15.299 1.491 6.745 1.00 91.50 88 GLU A N 1
ATOM 686 C CA . GLU A 1 88 ? -16.275 1.501 7.830 1.00 91.50 88 GLU A CA 1
ATOM 687 C C . GLU A 1 88 ? -16.190 0.175 8.597 1.00 91.50 88 GLU A C 1
ATOM 689 O O . GLU A 1 88 ? -15.949 -0.877 8.001 1.00 91.50 88 GLU A O 1
ATOM 694 N N . ILE A 1 89 ? -16.304 0.225 9.927 1.00 88.88 89 ILE A N 1
ATOM 695 C CA . ILE A 1 89 ? -16.087 -0.942 10.785 1.00 88.88 89 ILE A CA 1
ATOM 696 C C . ILE A 1 89 ? -17.317 -1.169 11.662 1.00 88.88 89 ILE A C 1
ATOM 698 O O . ILE A 1 89 ? -17.513 -0.480 12.664 1.00 88.88 89 ILE A O 1
ATOM 702 N N . ASP A 1 90 ? -18.088 -2.204 11.338 1.00 83.75 90 ASP A N 1
ATOM 703 C CA . ASP A 1 90 ? -19.305 -2.567 12.078 1.00 83.75 90 ASP A CA 1
ATOM 704 C C . ASP A 1 90 ? -19.015 -2.889 13.553 1.00 83.75 90 ASP A C 1
ATOM 706 O O . ASP A 1 90 ? -19.661 -2.374 14.467 1.00 83.75 90 ASP A O 1
ATOM 710 N N . TYR A 1 91 ? -17.971 -3.684 13.806 1.00 86.00 91 TYR A N 1
ATOM 711 C CA . TYR A 1 91 ? -17.538 -4.089 15.148 1.00 86.00 91 TYR A CA 1
ATOM 712 C C . TYR A 1 91 ? -16.376 -3.232 15.668 1.00 86.00 91 TYR A C 1
ATOM 714 O O . TYR A 1 91 ? -15.410 -3.749 16.232 1.00 86.00 91 TYR A O 1
ATOM 722 N N . PHE A 1 92 ? -16.448 -1.911 15.459 1.00 84.25 92 PHE A N 1
ATOM 723 C CA . PHE A 1 92 ? -15.376 -0.957 15.782 1.00 84.25 92 PHE A CA 1
ATOM 724 C C . PHE A 1 92 ? -14.821 -1.138 17.200 1.00 84.25 92 PHE A C 1
ATOM 726 O O . PHE A 1 92 ? -13.613 -1.272 17.380 1.00 84.25 92 PHE A O 1
ATO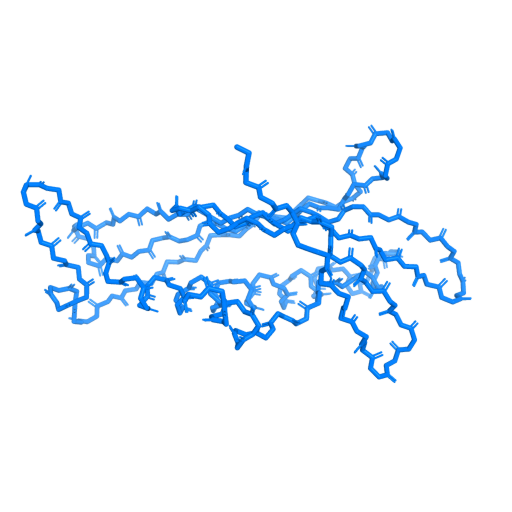M 733 N N . ASP A 1 93 ? -15.705 -1.215 18.197 1.00 83.94 93 ASP A N 1
ATOM 734 C CA . ASP A 1 93 ? -15.329 -1.312 19.613 1.00 83.94 93 ASP A CA 1
ATOM 735 C C . ASP A 1 93 ? -14.699 -2.673 19.986 1.00 83.94 93 ASP A C 1
ATOM 737 O O . ASP A 1 93 ? -14.103 -2.813 21.052 1.00 83.94 93 ASP A O 1
ATOM 741 N N . THR A 1 94 ? -14.796 -3.680 19.109 1.00 83.69 94 THR A N 1
ATOM 742 C CA . THR A 1 94 ? -14.165 -5.000 19.283 1.00 83.69 94 THR A CA 1
ATOM 743 C C . THR A 1 94 ? -12.718 -5.011 18.798 1.00 83.69 94 THR A C 1
ATOM 745 O O . THR A 1 94 ? -11.859 -5.635 19.417 1.00 83.69 94 THR A O 1
ATOM 748 N N . VAL A 1 95 ? -12.433 -4.330 17.687 1.00 81.81 95 VAL A N 1
ATOM 749 C CA . VAL A 1 95 ? -11.099 -4.324 17.056 1.00 81.81 95 VAL A CA 1
ATOM 750 C C . VAL A 1 95 ? -10.258 -3.111 17.445 1.00 81.81 95 VAL A C 1
ATOM 752 O O . VAL A 1 95 ? -9.049 -3.099 17.206 1.00 81.81 95 VAL A O 1
ATOM 755 N N . ILE A 1 96 ? -10.880 -2.099 18.050 1.00 81.88 96 ILE A N 1
ATOM 756 C CA . ILE A 1 96 ? -10.231 -0.879 18.515 1.00 81.88 96 ILE A CA 1
ATOM 757 C C . ILE A 1 96 ? -10.551 -0.691 19.993 1.00 81.88 96 ILE A C 1
ATOM 759 O O . ILE A 1 96 ? -11.668 -0.347 20.374 1.00 81.88 96 ILE A O 1
ATOM 763 N N . THR A 1 97 ? -9.546 -0.891 20.836 1.00 81.69 97 THR A N 1
ATOM 764 C CA . THR A 1 97 ? -9.679 -0.822 22.291 1.00 81.69 97 THR A CA 1
ATOM 765 C C . THR A 1 97 ? -9.009 0.431 22.845 1.00 81.69 97 THR A C 1
ATOM 767 O O . THR A 1 97 ? -8.182 1.083 22.201 1.00 81.69 97 THR A O 1
ATOM 770 N N . LYS A 1 98 ? -9.389 0.824 24.065 1.00 74.00 98 LYS A N 1
ATOM 771 C CA . LYS A 1 98 ? -8.658 1.841 24.828 1.00 74.00 98 LYS A CA 1
ATOM 772 C C . LYS A 1 98 ? -7.746 1.147 25.833 1.00 74.00 98 LYS A C 1
ATOM 774 O O . LYS A 1 98 ? -8.238 0.512 26.759 1.00 74.00 98 LYS A O 1
ATOM 779 N N . LEU A 1 99 ? -6.440 1.344 25.694 1.00 63.19 99 LEU A N 1
ATOM 780 C CA . LEU A 1 99 ? -5.422 0.908 26.649 1.00 63.19 99 LEU A CA 1
ATOM 781 C C . LEU A 1 99 ? -4.695 2.148 27.179 1.00 63.19 99 LEU A C 1
ATOM 783 O O . LEU A 1 99 ? -4.117 2.922 26.419 1.00 63.19 99 LEU A O 1
ATOM 787 N N . ASN A 1 100 ? -4.779 2.388 28.492 1.00 61.31 100 ASN A N 1
ATOM 788 C CA . ASN A 1 100 ? -4.148 3.531 29.173 1.00 61.31 100 ASN A CA 1
ATOM 789 C C . ASN A 1 100 ? -4.484 4.904 28.552 1.00 61.31 100 ASN A C 1
ATOM 791 O O . ASN A 1 100 ? -3.618 5.762 28.385 1.00 61.31 100 ASN A O 1
ATOM 795 N N . GLY A 1 101 ? -5.741 5.100 28.138 1.00 68.62 101 GLY A N 1
ATOM 796 C CA . GLY A 1 101 ? -6.197 6.334 27.483 1.00 68.62 101 GLY A CA 1
ATOM 797 C C . GLY A 1 101 ? -5.758 6.488 26.020 1.00 68.62 101 GLY A C 1
ATOM 798 O O . GLY A 1 101 ? -6.259 7.376 25.328 1.00 68.62 101 GLY A O 1
ATOM 799 N N . LYS A 1 102 ? -4.895 5.601 25.511 1.00 71.81 102 LYS A N 1
ATOM 800 C CA . LYS A 1 102 ? -4.518 5.528 24.098 1.00 71.81 102 LYS A CA 1
ATOM 801 C C . LYS A 1 102 ? -5.455 4.585 23.358 1.00 71.81 102 LYS A C 1
ATOM 803 O O . LYS A 1 102 ? -5.947 3.604 23.906 1.00 71.81 102 LYS A O 1
ATOM 808 N N . THR A 1 103 ? -5.759 4.941 22.116 1.00 76.69 103 THR A N 1
ATOM 809 C CA . THR A 1 103 ? -6.561 4.087 21.237 1.00 76.69 103 THR A CA 1
ATOM 810 C C . THR A 1 103 ? -5.625 3.103 20.562 1.00 76.69 103 THR A C 1
ATOM 812 O O . THR A 1 103 ? -4.676 3.530 19.910 1.00 76.69 103 THR A O 1
ATOM 815 N N . GLU A 1 104 ? -5.872 1.816 20.755 1.00 82.12 104 GLU A N 1
ATOM 816 C CA . GLU A 1 104 ? -5.078 0.734 20.197 1.00 82.12 104 GLU A CA 1
ATOM 817 C C . GLU A 1 104 ? -5.927 -0.053 19.205 1.00 82.12 104 GLU A C 1
ATOM 819 O O . GLU A 1 104 ? -7.081 -0.379 19.470 1.00 82.12 104 GLU A O 1
ATOM 824 N N . ILE A 1 105 ? -5.354 -0.323 18.037 1.00 84.06 105 ILE A N 1
ATOM 825 C CA . ILE A 1 105 ? -5.982 -1.136 16.999 1.00 84.06 105 ILE A CA 1
ATOM 826 C C . ILE A 1 105 ? -5.381 -2.530 17.118 1.00 84.06 105 ILE A C 1
ATOM 828 O O . ILE A 1 105 ? -4.156 -2.675 17.149 1.00 84.06 105 ILE A O 1
ATOM 832 N N . HIS A 1 106 ? -6.226 -3.556 17.167 1.00 84.25 106 HIS A N 1
ATOM 833 C CA . HIS A 1 106 ? -5.776 -4.939 17.232 1.00 84.25 106 HIS A CA 1
ATOM 834 C C . HIS A 1 106 ? -4.861 -5.248 16.034 1.00 84.25 106 HIS A C 1
ATOM 836 O O . HIS A 1 106 ? -5.285 -5.175 14.880 1.00 84.25 106 HIS A O 1
ATOM 842 N N . LYS A 1 107 ? -3.585 -5.573 16.290 1.00 79.38 107 LYS A N 1
ATOM 843 C CA . LYS A 1 107 ? -2.551 -5.665 15.238 1.00 79.38 107 LYS A CA 1
ATOM 844 C C . LYS A 1 107 ? -2.928 -6.591 14.069 1.00 79.38 107 LYS A C 1
ATOM 846 O O . LYS A 1 107 ? -2.761 -6.164 12.931 1.00 79.38 107 LYS A O 1
ATOM 851 N N . PRO A 1 108 ? -3.467 -7.810 14.290 1.00 80.50 108 PRO A N 1
ATOM 852 C CA . PRO A 1 108 ? -3.952 -8.654 13.196 1.00 80.50 108 PRO A CA 1
ATOM 853 C C . PRO A 1 108 ? -4.978 -7.971 12.285 1.00 80.50 108 PRO A C 1
ATOM 855 O O . PRO A 1 108 ? -4.904 -8.115 11.070 1.00 80.50 108 PRO A O 1
ATOM 858 N N . PHE A 1 109 ? -5.896 -7.188 12.858 1.00 83.50 109 PHE A N 1
ATOM 859 C CA . PHE A 1 109 ? -6.907 -6.461 12.093 1.00 83.50 109 PHE A CA 1
ATOM 860 C C . PHE A 1 109 ? -6.287 -5.322 11.276 1.00 83.50 109 PHE A C 1
ATOM 862 O O . PHE A 1 109 ? -6.593 -5.171 10.096 1.00 83.50 109 PHE A O 1
ATOM 869 N N . LEU A 1 110 ? -5.359 -4.564 11.868 1.00 81.94 110 LEU A N 1
ATOM 870 C CA . LEU A 1 110 ? -4.646 -3.505 11.150 1.00 81.94 110 LEU A CA 1
ATOM 871 C C . LEU A 1 110 ? -3.811 -4.062 9.986 1.00 81.94 110 LEU A C 1
ATOM 873 O O . LEU A 1 110 ? -3.866 -3.520 8.886 1.00 81.94 110 LEU A O 1
ATOM 877 N N . ASN A 1 111 ? -3.091 -5.167 10.202 1.00 79.69 111 ASN A N 1
ATOM 878 C CA . ASN A 1 111 ? -2.321 -5.836 9.149 1.00 79.69 111 ASN A CA 1
ATOM 879 C C . ASN A 1 111 ? -3.222 -6.312 8.002 1.00 79.69 111 ASN A C 1
ATOM 881 O O . ASN A 1 111 ? -2.870 -6.161 6.835 1.00 79.69 111 ASN A O 1
ATOM 885 N N . PHE A 1 112 ? -4.391 -6.863 8.333 1.00 82.62 112 PHE A N 1
ATOM 886 C CA . PHE A 1 112 ? -5.375 -7.284 7.343 1.00 82.62 112 PHE A CA 1
ATOM 887 C C . PHE A 1 112 ? -5.864 -6.105 6.492 1.00 82.62 112 PHE A C 1
ATOM 889 O O . PHE A 1 112 ? -5.829 -6.177 5.264 1.00 82.62 112 PHE A O 1
ATOM 896 N N . ILE A 1 113 ? -6.230 -4.990 7.130 1.00 86.75 113 ILE A N 1
ATOM 897 C CA . ILE A 1 113 ? -6.622 -3.763 6.427 1.00 86.75 113 ILE A CA 1
ATOM 898 C C . ILE A 1 113 ? -5.487 -3.257 5.520 1.00 86.75 113 ILE A C 1
ATOM 900 O O . ILE A 1 113 ? -5.733 -2.895 4.371 1.00 86.75 113 ILE A O 1
ATOM 904 N N . TYR A 1 114 ? -4.241 -3.243 5.998 1.00 84.69 114 TYR A N 1
ATOM 905 C CA . TYR A 1 114 ? -3.092 -2.825 5.190 1.00 84.69 114 TYR A CA 1
ATOM 906 C C . TYR A 1 114 ? -2.866 -3.700 3.967 1.00 84.69 114 TYR A C 1
ATOM 908 O O . TYR A 1 114 ? -2.629 -3.164 2.882 1.00 84.69 114 TYR A O 1
ATOM 916 N N . LEU A 1 115 ? -3.023 -5.016 4.100 1.00 83.00 115 LEU A N 1
ATOM 917 C CA . LEU A 1 115 ? -2.914 -5.921 2.965 1.00 83.00 115 LEU A CA 1
ATOM 918 C C . LEU A 1 115 ? -3.994 -5.657 1.911 1.00 83.00 115 LEU A C 1
ATOM 920 O O . LEU A 1 115 ? -3.683 -5.627 0.716 1.00 83.00 115 LEU A O 1
ATOM 924 N N . ILE A 1 116 ? -5.248 -5.464 2.333 1.00 87.25 116 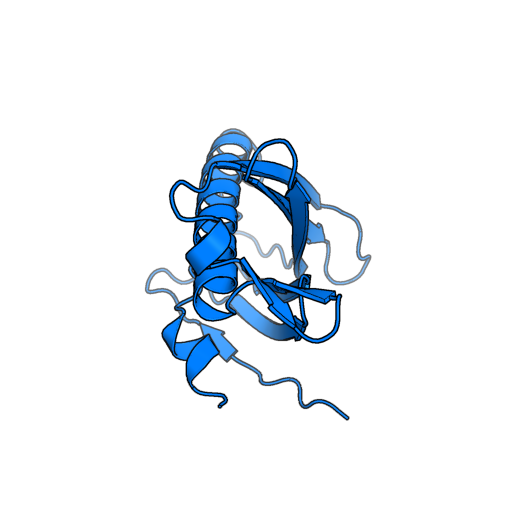ILE A N 1
ATOM 925 C CA . ILE A 1 116 ? -6.341 -5.138 1.407 1.00 87.25 116 ILE A CA 1
ATOM 926 C C . ILE A 1 116 ? -6.032 -3.822 0.695 1.00 87.25 116 ILE A C 1
ATOM 928 O O . ILE A 1 116 ? -6.126 -3.749 -0.534 1.00 87.25 116 ILE A O 1
ATOM 932 N N . SER A 1 117 ? -5.592 -2.808 1.444 1.00 89.00 117 SER A N 1
ATOM 933 C CA . SER A 1 117 ? -5.249 -1.507 0.877 1.00 89.00 117 SER A CA 1
ATOM 934 C C . SER A 1 117 ? -4.116 -1.596 -0.133 1.00 89.00 117 SER A C 1
ATOM 936 O O . SER A 1 117 ? -4.225 -1.035 -1.220 1.00 89.00 117 SER A O 1
ATOM 938 N N . LEU A 1 118 ? -3.066 -2.362 0.171 1.00 86.88 118 LEU A N 1
ATOM 939 C CA . LEU A 1 118 ? -1.939 -2.559 -0.733 1.00 86.88 118 LEU A CA 1
ATOM 940 C C . LEU A 1 118 ? -2.341 -3.333 -1.992 1.00 86.88 118 LEU A C 1
ATOM 942 O O . LEU A 1 118 ? -1.940 -2.977 -3.099 1.00 86.88 118 LEU A O 1
ATOM 946 N N . SER A 1 119 ? -3.163 -4.374 -1.839 1.00 85.81 119 SER A N 1
ATOM 947 C CA . SER A 1 119 ? -3.656 -5.181 -2.961 1.00 85.81 119 SER A CA 1
ATOM 948 C C . SER A 1 119 ? -4.533 -4.358 -3.902 1.00 85.81 119 SER A C 1
ATOM 950 O O . SER A 1 119 ? -4.403 -4.468 -5.122 1.00 85.81 119 SER A O 1
ATOM 952 N N . THR A 1 120 ? -5.373 -3.491 -3.337 1.00 90.00 120 THR A N 1
ATOM 953 C CA . THR A 1 120 ? -6.228 -2.567 -4.090 1.00 90.00 120 THR A CA 1
ATOM 954 C C . THR A 1 120 ? -5.394 -1.491 -4.782 1.00 90.00 120 THR A C 1
ATOM 956 O O . THR A 1 120 ? -5.527 -1.295 -5.989 1.00 90.00 120 THR A O 1
ATOM 959 N N . ALA A 1 121 ? -4.468 -0.853 -4.056 1.00 90.12 121 ALA A N 1
ATOM 960 C CA . ALA A 1 121 ? -3.530 0.128 -4.601 1.00 90.12 121 ALA A CA 1
ATOM 961 C C . ALA A 1 121 ? -2.721 -0.448 -5.771 1.00 90.12 121 ALA A C 1
ATOM 963 O O . ALA A 1 121 ? -2.578 0.204 -6.802 1.00 90.12 121 ALA A O 1
ATOM 964 N N . ARG A 1 122 ? -2.259 -1.699 -5.653 1.00 87.31 122 ARG A N 1
ATOM 965 C CA . ARG A 1 122 ? -1.574 -2.422 -6.729 1.00 87.31 122 ARG A CA 1
ATOM 966 C C . ARG A 1 122 ? -2.459 -2.615 -7.960 1.00 87.31 122 ARG A C 1
ATOM 968 O O . ARG A 1 122 ? -1.976 -2.409 -9.069 1.00 87.31 122 ARG A O 1
ATOM 975 N N . GLY A 1 123 ? -3.714 -3.031 -7.782 1.00 87.56 123 GLY A N 1
ATOM 976 C CA . GLY A 1 123 ? -4.652 -3.217 -8.895 1.00 87.56 123 GLY A CA 1
ATOM 977 C C . GLY A 1 123 ? -4.898 -1.915 -9.658 1.00 87.56 123 GLY A C 1
ATOM 978 O O . GLY A 1 123 ? -4.735 -1.872 -10.875 1.00 87.56 123 GLY A O 1
ATOM 979 N N . LEU A 1 124 ? -5.178 -0.835 -8.925 1.00 90.12 124 LEU A N 1
ATOM 980 C CA . LEU A 1 124 ? -5.377 0.501 -9.491 1.00 90.12 124 LEU A CA 1
ATOM 981 C C . LEU A 1 124 ? -4.114 1.043 -10.172 1.00 90.12 124 LEU A C 1
ATOM 983 O O . LEU A 1 124 ? -4.188 1.653 -11.237 1.00 90.12 124 LEU A O 1
ATOM 987 N N . LEU A 1 125 ? -2.941 0.809 -9.579 1.00 89.62 125 LEU A N 1
ATOM 988 C CA . LEU A 1 125 ? -1.666 1.167 -10.190 1.00 89.62 125 LEU A CA 1
ATOM 989 C C . LEU A 1 125 ? -1.464 0.422 -11.515 1.00 89.62 125 LEU A C 1
ATOM 991 O O . LEU A 1 125 ? -1.109 1.044 -12.511 1.00 89.62 125 LEU A O 1
ATOM 995 N N . TYR A 1 126 ? -1.712 -0.889 -11.547 1.00 87.62 126 TYR A N 1
ATOM 996 C CA . TYR A 1 126 ? -1.586 -1.688 -12.766 1.00 87.62 126 TYR A CA 1
ATOM 997 C C . TYR A 1 126 ? -2.510 -1.179 -13.879 1.00 87.62 126 TYR A C 1
ATOM 999 O O . TYR A 1 126 ? -2.075 -1.015 -15.018 1.00 87.62 126 TYR A O 1
ATOM 1007 N N . GLU A 1 127 ? -3.757 -0.848 -13.540 1.00 88.00 127 GLU A N 1
ATOM 1008 C CA . GLU A 1 127 ? -4.707 -0.246 -14.477 1.00 88.00 127 GLU A CA 1
ATOM 1009 C C . GLU A 1 127 ? -4.195 1.096 -15.021 1.00 88.00 127 GLU A C 1
ATOM 1011 O O . GLU A 1 127 ? -4.154 1.287 -16.238 1.00 88.00 127 GLU A O 1
ATOM 1016 N N . LYS A 1 128 ? -3.710 1.994 -14.150 1.00 87.88 128 LYS A N 1
ATOM 1017 C CA . LYS A 1 128 ? -3.130 3.286 -14.562 1.00 87.88 128 LYS A CA 1
ATOM 1018 C C . LYS A 1 128 ? -1.921 3.126 -15.480 1.00 87.88 128 LYS A C 1
ATOM 1020 O O . LYS A 1 128 ? -1.738 3.922 -16.399 1.00 87.88 128 LYS A O 1
ATOM 1025 N N . LEU A 1 129 ? -1.091 2.116 -15.233 1.00 87.50 129 LEU A N 1
ATOM 1026 C CA . LEU A 1 129 ? 0.117 1.880 -16.015 1.00 87.50 129 LEU A CA 1
ATOM 1027 C C . LEU A 1 129 ? -0.140 1.108 -17.310 1.00 87.50 129 LEU A C 1
ATOM 1029 O O . LEU A 1 129 ? 0.744 1.125 -18.161 1.00 87.50 129 LEU A O 1
ATOM 1033 N N . SER A 1 130 ? -1.305 0.476 -17.491 1.00 85.12 130 SER A N 1
ATOM 1034 C CA . SER A 1 130 ? -1.609 -0.438 -18.608 1.00 85.12 130 SER A CA 1
ATOM 1035 C C . SER A 1 130 ? -1.313 0.126 -20.008 1.00 85.12 130 SER A C 1
ATOM 1037 O O . SER A 1 130 ? -0.793 -0.594 -20.863 1.00 85.12 130 SER A O 1
ATOM 1039 N N . ASN A 1 131 ? -1.551 1.425 -20.211 1.00 84.25 131 ASN A N 1
ATOM 1040 C CA . ASN A 1 131 ? -1.318 2.143 -21.471 1.00 84.25 131 ASN A CA 1
ATOM 1041 C C . ASN A 1 131 ? -0.048 3.016 -21.455 1.00 84.25 131 ASN A C 1
ATOM 1043 O O . ASN A 1 131 ? 0.126 3.880 -22.312 1.00 84.25 131 ASN A O 1
ATOM 1047 N N . SER A 1 132 ? 0.832 2.824 -20.470 1.00 83.94 132 SER A N 1
ATOM 1048 C CA . SER A 1 132 ? 2.075 3.586 -20.317 1.00 83.94 132 SER A CA 1
ATOM 1049 C C . SER A 1 132 ? 3.299 2.783 -20.781 1.00 83.94 132 SER A C 1
ATOM 1051 O O . SER A 1 132 ? 3.251 1.549 -20.815 1.00 83.94 132 SER A O 1
ATOM 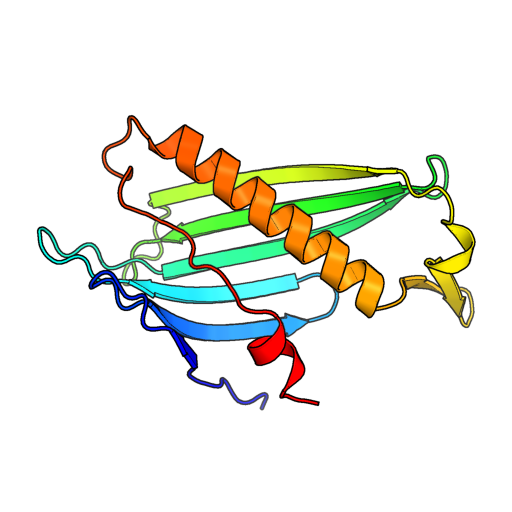1053 N N . PRO A 1 133 ? 4.447 3.442 -21.036 1.00 79.00 133 PRO A N 1
ATOM 1054 C CA . PRO A 1 133 ? 5.729 2.755 -21.227 1.00 79.00 133 PRO A CA 1
ATOM 1055 C C . PRO A 1 133 ? 6.142 1.867 -20.040 1.00 79.00 133 PRO A C 1
ATOM 1057 O O . PRO A 1 133 ? 7.003 1.002 -20.180 1.00 79.00 133 PRO A O 1
ATOM 1060 N N . TYR A 1 134 ? 5.512 2.057 -18.878 1.00 79.62 134 TYR A N 1
ATOM 1061 C CA . TYR A 1 134 ? 5.770 1.322 -17.646 1.00 79.62 134 TYR A CA 1
ATOM 1062 C C . TYR A 1 134 ? 4.745 0.209 -17.381 1.00 79.62 134 TYR A C 1
ATOM 1064 O O . TYR A 1 134 ? 4.688 -0.315 -16.274 1.00 79.62 134 TYR A O 1
ATOM 1072 N N . ASN A 1 135 ? 3.953 -0.211 -18.373 1.00 75.50 135 ASN A N 1
ATOM 1073 C CA . ASN A 1 135 ? 2.925 -1.255 -18.217 1.00 75.50 135 ASN A CA 1
ATOM 1074 C C . ASN A 1 135 ? 3.451 -2.644 -17.799 1.00 75.50 135 ASN A C 1
ATOM 1076 O O . ASN A 1 135 ? 2.675 -3.536 -17.455 1.00 75.50 135 ASN A O 1
ATOM 1080 N N . LYS A 1 136 ? 4.773 -2.847 -17.822 1.00 73.69 136 LYS A N 1
ATOM 1081 C CA . LYS A 1 136 ? 5.435 -4.059 -17.321 1.00 73.69 136 LYS A CA 1
ATOM 1082 C C . LYS A 1 136 ? 5.968 -3.915 -15.894 1.00 73.69 136 LYS A C 1
ATOM 1084 O O . LYS A 1 136 ? 6.419 -4.911 -15.330 1.00 73.69 136 LYS A O 1
ATOM 1089 N N . VAL A 1 137 ? 5.947 -2.709 -15.327 1.00 73.06 137 VAL A N 1
ATOM 1090 C CA . VAL A 1 137 ? 6.305 -2.452 -13.931 1.00 73.06 137 VAL A CA 1
ATOM 1091 C C . VAL A 1 137 ? 5.175 -2.970 -13.046 1.00 73.06 137 VAL A C 1
ATOM 1093 O O . VAL A 1 137 ? 4.002 -2.698 -13.289 1.00 73.06 137 VAL A O 1
ATOM 1096 N N . PHE A 1 138 ? 5.520 -3.760 -12.035 1.00 71.56 138 PHE A N 1
ATOM 1097 C CA . PHE A 1 138 ? 4.546 -4.369 -11.140 1.00 71.56 138 PHE A CA 1
ATOM 1098 C C . PHE A 1 138 ? 5.085 -4.392 -9.713 1.00 71.56 138 PHE A C 1
ATOM 1100 O O . PHE A 1 138 ? 6.290 -4.517 -9.488 1.00 71.56 138 PHE A O 1
ATOM 1107 N N . LEU A 1 139 ? 4.170 -4.288 -8.754 1.00 73.31 139 LEU A N 1
ATOM 1108 C CA . LEU A 1 139 ? 4.455 -4.553 -7.352 1.00 73.31 139 LEU A CA 1
ATOM 1109 C C . LEU A 1 139 ? 4.281 -6.065 -7.102 1.00 73.31 139 LEU A C 1
ATOM 1111 O O . LEU A 1 139 ? 3.242 -6.606 -7.496 1.00 73.31 139 LEU A O 1
ATOM 1115 N N . PRO A 1 140 ? 5.247 -6.764 -6.477 1.00 65.38 140 PRO A N 1
ATOM 1116 C CA . PRO A 1 140 ? 5.123 -8.193 -6.185 1.00 65.38 140 PRO A CA 1
ATOM 1117 C C . PRO A 1 140 ? 3.922 -8.491 -5.276 1.00 65.38 140 PRO A C 1
ATOM 1119 O O . PRO A 1 140 ? 3.419 -7.629 -4.548 1.00 65.38 140 PRO A O 1
ATOM 1122 N N . ILE A 1 141 ? 3.474 -9.746 -5.292 1.00 67.19 141 ILE A N 1
ATOM 1123 C CA . ILE A 1 141 ? 2.601 -10.260 -4.237 1.00 67.19 141 ILE A CA 1
ATOM 1124 C C . ILE A 1 141 ? 3.475 -10.527 -3.015 1.00 67.19 141 ILE A C 1
ATOM 1126 O O . ILE A 1 141 ? 4.488 -11.212 -3.112 1.00 67.19 141 ILE A O 1
ATOM 1130 N N . LEU A 1 142 ? 3.089 -9.957 -1.879 1.00 63.47 142 LEU A N 1
ATOM 1131 C CA . LEU A 1 142 ? 3.736 -10.217 -0.603 1.00 63.47 142 LEU A CA 1
ATOM 1132 C C . LEU A 1 142 ? 2.921 -11.284 0.103 1.00 63.47 142 LEU A C 1
ATOM 1134 O O . LEU A 1 142 ? 1.755 -11.060 0.433 1.00 63.47 142 LEU A O 1
ATOM 1138 N N . GLU A 1 143 ? 3.522 -12.446 0.305 1.00 59.00 143 GLU A N 1
ATOM 1139 C CA . GLU A 1 143 ? 2.894 -13.494 1.091 1.00 59.00 143 GLU A CA 1
ATOM 1140 C C . GLU A 1 143 ? 3.024 -13.157 2.574 1.00 59.00 143 GLU A C 1
ATOM 1142 O O . GLU A 1 143 ? 4.124 -13.022 3.112 1.00 59.00 143 GLU A O 1
ATOM 1147 N N . LEU A 1 144 ? 1.874 -13.013 3.236 1.00 52.59 144 LEU A N 1
ATOM 1148 C CA . LEU A 1 144 ? 1.787 -12.707 4.662 1.00 52.59 144 LEU A CA 1
ATOM 1149 C C . LEU A 1 144 ? 2.575 -13.697 5.522 1.00 52.59 144 LEU A C 1
ATOM 1151 O O . LEU A 1 144 ? 3.158 -13.299 6.525 1.00 52.59 144 LEU A O 1
ATOM 1155 N N . GLU A 1 145 ? 2.609 -14.976 5.147 1.00 51.97 145 GLU A N 1
ATOM 1156 C CA . GLU A 1 145 ? 3.302 -16.011 5.919 1.00 51.97 145 GLU A CA 1
ATOM 1157 C C . GLU A 1 145 ? 4.794 -15.717 6.086 1.00 51.97 145 GLU A C 1
ATOM 1159 O O . GLU A 1 145 ? 5.354 -15.989 7.146 1.00 51.97 145 GLU A O 1
ATOM 1164 N N . HIS A 1 146 ? 5.429 -15.096 5.088 1.00 51.12 146 HIS A N 1
ATOM 1165 C CA . HIS A 1 146 ? 6.828 -14.681 5.181 1.00 51.12 146 HIS A CA 1
ATOM 1166 C C . HIS A 1 146 ? 7.019 -13.483 6.118 1.00 51.12 146 HIS A C 1
ATOM 1168 O O . HIS A 1 146 ? 8.071 -13.356 6.726 1.00 51.12 146 HIS A O 1
ATOM 1174 N N . LEU A 1 147 ? 5.988 -12.653 6.303 1.00 47.00 147 LEU A N 1
ATOM 1175 C CA . LEU A 1 147 ? 6.005 -11.512 7.225 1.00 47.00 147 LEU A CA 1
ATOM 1176 C C . LEU A 1 147 ? 5.723 -11.916 8.683 1.00 47.00 147 LEU A C 1
ATOM 1178 O O . LEU A 1 147 ? 6.060 -11.178 9.606 1.00 47.00 147 LEU A O 1
ATOM 1182 N N . TYR A 1 148 ? 5.071 -13.063 8.903 1.00 43.91 148 TYR A N 1
ATOM 1183 C CA . TYR A 1 148 ? 4.696 -13.551 10.236 1.00 43.91 148 TYR A CA 1
ATOM 1184 C C . TYR A 1 148 ? 5.684 -14.558 10.840 1.00 43.91 148 TYR A C 1
ATOM 1186 O O . TYR A 1 148 ? 5.589 -14.821 12.037 1.00 43.91 148 TYR A O 1
ATOM 1194 N N . ARG A 1 149 ? 6.626 -15.107 10.056 1.00 42.91 149 ARG A N 1
ATOM 1195 C CA . ARG A 1 149 ? 7.652 -16.047 10.553 1.00 42.91 149 ARG A CA 1
ATOM 1196 C C . ARG A 1 149 ? 8.744 -15.394 11.410 1.00 42.91 149 ARG A C 1
ATOM 1198 O O . ARG A 1 149 ? 9.464 -16.116 12.087 1.00 42.91 149 ARG A O 1
ATOM 1205 N N . GLU A 1 150 ? 8.834 -14.066 11.440 1.00 41.25 150 GLU A N 1
ATOM 1206 C CA . GLU A 1 150 ? 9.799 -13.317 12.264 1.00 41.25 150 GLU A CA 1
ATOM 1207 C C . GLU A 1 150 ? 9.254 -12.933 13.662 1.00 41.25 150 GLU A C 1
ATOM 1209 O O . GLU A 1 150 ? 9.523 -11.845 14.175 1.00 41.25 150 GLU A O 1
ATOM 1214 N N . ARG A 1 151 ? 8.460 -13.800 14.305 1.00 35.91 151 ARG A N 1
ATOM 1215 C CA . ARG A 1 151 ? 8.073 -13.629 15.717 1.00 35.91 151 ARG A CA 1
ATOM 1216 C C . ARG A 1 151 ? 8.434 -14.821 16.577 1.00 35.91 151 ARG A C 1
ATOM 1218 O O . ARG A 1 151 ? 8.068 -15.948 16.187 1.00 35.91 151 ARG A O 1
#

Secondary structure (DSSP, 8-state):
------EEEEETTTEEEEEEEEEEETTEEEEEEEE--TTS---EEEEEEEEEEEETTTTEEEEEEEEEEE-TTT--EEEEEEEEEEEE-TTHHHHEEEETTEEEE-HHHHHHHHHHHHHHHHHHHHHHHTTSTTTT--PPP--HHHHHS--

pLDDT: mean 71.02, std 18.31, range [27.86, 93.31]

Foldseek 3Di:
DDDQDWDWDDDPPPKTKIFRHFDDDVQFTFTWIWIADDPDGQTWTKTWTWGWDQDPPQLKIKIKIWIFIARPPPRHTPDIDIDIDIDHDPPSPVQWDQDPNDIDGNVVVVVVVVLVVVVVSQVVVLVVCCPPPCNVPGDDDDDVVVVPVPD

Radius of gyration: 17.01 Å; Cα contacts (8 Å, |Δi|>4): 235; chains: 1; bounding box: 40×29×52 Å

Nearest PDB structures (foldseek):
  7t5q-assembly1_I  TM=3.313E-01  e=4.719E-02  Homo sapiens
  7ds2-assembly1_B  TM=4.754E-01  e=1.458E+00  Gallus gallus
  2qux-assembly6_Q  TM=4.199E-01  e=1.111E+00  Pseudomonas phage PP7
  1y0g-assembly2_D  TM=3.792E-01  e=6.343E+00  Escherichia coli
  7bwl-assembly1_A  TM=3.482E-01  e=4.575E+00  Pseudomonas aeruginosa PAO1

Solvent-accessible surface area (backbone atoms only — not comparable to full-atom values): 8862 Å² total; per-residue (Å²): 135,84,81,70,61,76,50,72,54,80,47,101,60,87,41,53,37,41,33,58,34,72,44,87,49,95,62,36,41,41,40,34,32,40,38,50,46,90,92,58,79,59,64,32,33,35,40,36,40,34,39,70,47,81,38,78,93,69,40,26,42,37,37,41,40,37,42,34,34,18,37,71,87,79,61,48,76,76,40,82,46,76,45,76,48,77,42,74,41,94,63,38,76,78,49,40,44,77,56,94,89,40,82,43,65,43,62,73,59,53,54,50,52,50,50,52,50,51,55,50,49,47,52,55,48,46,61,70,24,58,89,42,99,52,46,83,64,77,79,80,88,78,62,63,70,75,72,59,67,83,113